Protein AF-A0A6L9XXC2-F1 (afdb_monomer)

Sequence (167 aa):
MKCVPGTSSSAPLLAILASPPSETSGARTLARVDLAAGLAGCDGYVVGNLFAQATADVVEISSVGANPTHWMSARLLLEPLLLQSTNVLFAWGKSEPTGLAREFHRSQVNWLKSKTSEISATVWMVGDEPRHPSRWQRYTAARHPQMAFKDALRLALQVDMAQQVGT

Organism: NCBI:txid1268043

InterPro domains:
  IPR012441 Protein of unknown function DUF1643 [PF07799] (22-133)

Foldseek 3Di:
DDDDPDDDQAAAEEEEAAEAADPDPCVLLQVLSQLLRVLVVHPHHDYAYQFYDHDHDLAVLLVVLLDLVRNVVSCVVVVVVLLRAQHYEQAHADDAHDDSSNVSSVVSVVVVLVSCLVNLHFYKYQQQDSHHSVCQQVVLCVVPVPDDSSVSRSVRIDTPVVSNPND

pLDDT: mean 91.09, std 15.03, range [31.19, 98.5]

Secondary structure (DSSP, 8-state):
---PPP---PPPEEEEESS--SSS--HHHHHHHHHHHHHTT-SSEEEEESSSS--SSHHHHHHHTTSHHHHHHHHHHHHHHHHT-SEEEE-S-SPPP-THHHHHHHHHHHHHHHHHHHTT-EEEEETTB---HHHHHHHHHHH-TTS-HHHHHHHHEEE-GGGS---

Mean predicted aligned error: 5.3 Å

Radius of gyration: 16.56 Å; Cα contacts (8 Å, |Δi|>4): 273; chains: 1; bounding box: 50×35×47 Å

Nearest PDB structures (foldseek):
  3keg-assembly1_A  TM=3.700E-01  e=6.404E-01  Pseudomonas aeruginosa PAO1
  8x89-assembly1_A  TM=3.383E-01  e=3.756E+00  Streptococcus pneumoniae
  1njj-assembly1_B  TM=2.760E-01  e=7.811E+00  Trypanosoma brucei gambiense

Solvent-accessible surface area (backbone atoms only — not comparable to full-atom values): 9089 Å² total; per-residue (Å²): 136,83,85,74,81,73,84,72,82,38,66,38,24,37,35,33,30,43,40,43,60,60,88,57,89,48,58,75,42,50,56,46,51,44,52,49,14,55,69,72,61,22,59,43,65,46,82,41,34,61,27,55,57,58,36,86,48,52,70,53,38,25,64,63,36,57,46,63,64,40,43,53,54,12,46,69,63,34,49,68,53,52,79,73,36,59,32,34,32,42,26,48,37,82,76,72,38,48,73,66,12,29,57,52,49,50,52,49,52,52,51,49,55,50,52,41,43,76,65,66,26,49,38,35,21,52,61,92,37,35,43,26,58,85,48,46,64,61,56,30,43,75,77,33,72,91,48,59,65,70,61,32,42,53,75,31,52,36,70,48,66,85,62,68,70,82,123

Structure (mmCIF, N/CA/C/O backbone):
data_AF-A0A6L9XXC2-F1
#
_entry.id   AF-A0A6L9XXC2-F1
#
loop_
_atom_site.group_PDB
_atom_site.id
_atom_site.type_symbol
_atom_site.label_atom_id
_atom_site.label_alt_id
_atom_site.label_comp_id
_atom_site.label_asym_id
_atom_site.label_entity_id
_atom_site.label_seq_id
_atom_site.pdbx_PDB_ins_code
_atom_site.Cartn_x
_atom_site.Cartn_y
_atom_site.Cartn_z
_atom_site.occupancy
_atom_site.B_iso_or_equiv
_atom_site.auth_seq_id
_atom_site.auth_comp_id
_atom_site.auth_asym_id
_atom_site.auth_atom_id
_atom_site.pdbx_PDB_model_num
ATOM 1 N N . MET A 1 1 ? -36.907 -5.593 27.638 1.00 40.41 1 MET A N 1
ATOM 2 C CA . MET A 1 1 ? -36.184 -6.214 26.507 1.00 40.41 1 MET A CA 1
ATOM 3 C C . MET A 1 1 ? -35.170 -5.204 25.996 1.00 40.41 1 MET A C 1
ATOM 5 O O . MET A 1 1 ? -35.578 -4.173 25.484 1.00 40.41 1 MET A O 1
ATOM 9 N N . LYS A 1 2 ? -33.874 -5.422 26.240 1.00 33.72 2 LYS A N 1
ATOM 10 C CA . LYS A 1 2 ? -32.810 -4.581 25.678 1.00 33.72 2 LYS A CA 1
ATOM 11 C C . LYS A 1 2 ? -32.464 -5.157 24.309 1.00 33.72 2 LYS A C 1
ATOM 13 O O . LYS A 1 2 ? -32.027 -6.302 24.241 1.00 33.72 2 LYS A O 1
ATOM 18 N N . CYS A 1 3 ? -32.699 -4.397 23.245 1.00 31.19 3 CYS A N 1
ATOM 19 C CA . CYS A 1 3 ? -32.153 -4.710 21.932 1.00 31.19 3 CYS A CA 1
ATOM 20 C C . CYS A 1 3 ? -30.627 -4.664 22.046 1.00 31.19 3 CYS A C 1
ATOM 22 O O . CYS A 1 3 ? -30.058 -3.617 22.349 1.00 31.19 3 CYS A O 1
ATOM 24 N N . VAL A 1 4 ? -29.980 -5.811 21.874 1.00 37.44 4 VAL A N 1
ATOM 25 C CA . VAL A 1 4 ? -28.533 -5.893 21.682 1.00 37.44 4 VAL A CA 1
ATOM 26 C C . VAL A 1 4 ? -28.283 -5.465 20.234 1.00 37.44 4 VAL A C 1
ATOM 28 O O . VAL A 1 4 ? -28.844 -6.104 19.341 1.00 37.44 4 VAL A O 1
ATOM 31 N N . PRO A 1 5 ? -27.524 -4.389 19.958 1.00 43.41 5 PRO A N 1
ATOM 32 C CA . PRO A 1 5 ? -27.154 -4.057 18.591 1.00 43.41 5 PRO A CA 1
ATOM 33 C C . PRO A 1 5 ? -26.308 -5.202 18.045 1.00 43.41 5 PRO A C 1
ATOM 35 O O . PRO A 1 5 ? -25.325 -5.604 18.670 1.00 43.41 5 PRO A O 1
ATOM 38 N N . GLY A 1 6 ? -26.728 -5.747 16.905 1.00 38.91 6 GLY A N 1
ATOM 39 C CA . GLY A 1 6 ? -25.984 -6.768 16.189 1.00 38.91 6 GLY A CA 1
ATOM 40 C C . GLY A 1 6 ? -24.551 -6.309 15.948 1.00 38.91 6 GLY A C 1
ATOM 41 O O . GLY A 1 6 ? -24.299 -5.162 15.577 1.00 38.91 6 GLY A O 1
ATOM 42 N N . THR A 1 7 ? -23.617 -7.225 16.174 1.00 41.34 7 THR A N 1
ATOM 43 C CA . THR A 1 7 ? -22.250 -7.169 15.663 1.00 41.34 7 THR A CA 1
ATOM 44 C C . THR A 1 7 ? -22.303 -6.817 14.181 1.00 41.34 7 THR A C 1
ATOM 46 O O . THR A 1 7 ? -22.630 -7.657 13.345 1.00 41.34 7 THR A O 1
ATOM 49 N N . SER A 1 8 ? -22.054 -5.550 13.861 1.00 50.34 8 SER A N 1
ATOM 50 C CA . SER A 1 8 ? -21.887 -5.111 12.483 1.00 50.34 8 SER A CA 1
ATOM 51 C C . SER A 1 8 ? -20.603 -5.767 11.992 1.00 50.34 8 SER A C 1
ATOM 53 O O . SER A 1 8 ? -19.535 -5.472 12.523 1.00 50.34 8 SER A O 1
ATOM 55 N N . SER A 1 9 ? -20.708 -6.714 11.059 1.00 53.91 9 SER A N 1
ATOM 56 C CA . SER A 1 9 ? -19.538 -7.285 10.388 1.00 53.91 9 SER A CA 1
ATOM 57 C C . SER A 1 9 ? -18.799 -6.121 9.728 1.00 53.91 9 SER A C 1
ATOM 59 O O . SER A 1 9 ? -19.316 -5.515 8.790 1.00 53.91 9 SER A O 1
ATOM 61 N N . SER A 1 10 ? -17.656 -5.727 10.284 1.00 82.75 10 SER A N 1
ATOM 62 C CA . SER A 1 10 ? -16.871 -4.611 9.761 1.00 82.75 10 SER A CA 1
ATOM 63 C C . SER A 1 10 ? -16.284 -5.025 8.415 1.00 82.75 10 SER A C 1
ATOM 65 O O . SER A 1 10 ? -15.677 -6.086 8.329 1.00 82.75 10 SER A O 1
ATOM 67 N N . ALA A 1 11 ? -16.491 -4.238 7.357 1.00 90.00 11 ALA A N 1
ATOM 68 C CA . ALA A 1 11 ? -16.006 -4.577 6.017 1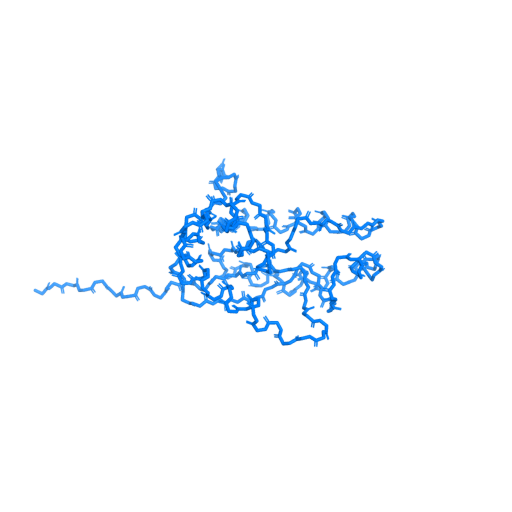.00 90.00 11 ALA A CA 1
ATOM 69 C C . ALA A 1 11 ? -14.487 -4.869 6.021 1.00 90.00 11 ALA A C 1
ATOM 71 O O . ALA A 1 11 ? -13.754 -4.246 6.799 1.00 90.00 11 ALA A O 1
ATOM 72 N N . PRO A 1 12 ? -13.995 -5.790 5.170 1.00 96.12 12 PRO A N 1
ATOM 73 C CA . PRO A 1 12 ? -12.576 -6.121 5.130 1.00 96.12 12 PRO A CA 1
ATOM 74 C C . PRO A 1 12 ? -11.734 -4.915 4.698 1.00 96.12 12 PRO A C 1
ATOM 76 O O . PRO A 1 12 ? -12.182 -4.050 3.941 1.00 96.12 12 PRO A O 1
ATOM 79 N N . LEU A 1 13 ? -10.478 -4.887 5.142 1.00 97.62 13 LEU A N 1
ATOM 80 C CA . LEU A 1 13 ? -9.508 -3.883 4.711 1.00 97.62 13 LEU A CA 1
ATOM 81 C C . LEU A 1 13 ? -8.961 -4.241 3.321 1.00 97.62 13 LEU A C 1
ATOM 83 O O . LEU A 1 13 ? -8.285 -5.262 3.169 1.00 97.62 13 LEU A O 1
ATOM 87 N N . LEU A 1 14 ? -9.177 -3.394 2.313 1.00 98.31 14 LEU A N 1
ATOM 88 C CA . LEU A 1 14 ? -8.519 -3.552 1.014 1.00 98.31 14 LEU A CA 1
ATOM 89 C C . LEU A 1 14 ? -7.089 -3.007 1.083 1.00 98.31 14 LEU A C 1
ATOM 91 O O . LEU A 1 14 ? -6.868 -1.799 1.059 1.00 98.31 14 LEU A O 1
ATOM 95 N N . ALA A 1 15 ? -6.099 -3.889 1.141 1.00 98.50 15 ALA A N 1
ATOM 96 C CA . ALA A 1 15 ? -4.692 -3.519 1.105 1.00 98.50 15 ALA A CA 1
ATOM 97 C C . ALA A 1 15 ? -4.181 -3.407 -0.333 1.00 98.50 15 ALA A C 1
ATOM 99 O O . ALA A 1 15 ? -4.161 -4.389 -1.076 1.00 98.50 15 ALA A O 1
ATOM 100 N N . ILE A 1 16 ? -3.712 -2.217 -0.704 1.00 98.44 16 ILE A N 1
ATOM 101 C CA . ILE A 1 16 ? -3.106 -1.947 -2.005 1.00 98.44 16 ILE A CA 1
ATOM 102 C C . ILE A 1 16 ? -1.584 -2.053 -1.896 1.00 98.44 16 ILE A C 1
ATOM 104 O O . ILE A 1 16 ? -0.925 -1.191 -1.303 1.00 98.44 16 ILE A O 1
ATOM 108 N N . LEU A 1 17 ? -1.026 -3.110 -2.482 1.00 97.88 17 LEU A N 1
ATOM 109 C CA . LEU A 1 17 ? 0.410 -3.380 -2.553 1.00 97.88 17 LEU A CA 1
ATOM 110 C C . LEU A 1 17 ? 0.983 -2.979 -3.924 1.00 97.88 17 LEU A C 1
ATOM 112 O O . LEU A 1 17 ? 0.257 -2.551 -4.822 1.00 97.88 17 LEU A O 1
ATOM 116 N N . ALA A 1 18 ? 2.305 -3.065 -4.085 1.00 96.50 18 ALA A N 1
ATOM 117 C CA . ALA A 1 18 ? 2.961 -2.689 -5.339 1.00 96.50 18 ALA A CA 1
ATOM 118 C C . ALA A 1 18 ? 2.645 -3.684 -6.462 1.00 96.50 18 ALA A C 1
ATOM 120 O O . ALA A 1 18 ? 2.129 -3.293 -7.506 1.00 96.50 18 ALA A O 1
ATOM 121 N N . SER A 1 19 ? 2.936 -4.958 -6.223 1.00 95.56 19 SER A N 1
ATOM 122 C CA . SER A 1 19 ? 2.809 -6.057 -7.175 1.00 95.56 19 SER A CA 1
ATOM 123 C C . SER A 1 19 ? 2.688 -7.393 -6.430 1.00 95.56 19 SER A C 1
ATOM 125 O O . SER A 1 19 ? 3.063 -7.481 -5.251 1.00 95.56 19 SER A O 1
ATOM 127 N N . PRO A 1 20 ? 2.181 -8.451 -7.091 1.00 93.25 20 PRO A N 1
ATOM 128 C CA . PRO A 1 20 ? 2.254 -9.802 -6.556 1.00 93.25 20 PRO A CA 1
ATOM 129 C C . PRO A 1 20 ? 3.712 -10.226 -6.315 1.00 93.25 20 PRO A C 1
ATOM 131 O O . PRO A 1 20 ? 4.596 -9.837 -7.083 1.00 93.25 20 PRO A O 1
ATOM 134 N N . PRO A 1 21 ? 3.985 -11.059 -5.297 1.00 88.81 21 PRO A N 1
ATOM 135 C CA . PRO A 1 21 ? 5.327 -11.582 -5.089 1.00 88.81 21 PRO A CA 1
ATOM 136 C C . PRO A 1 21 ? 5.706 -12.549 -6.223 1.00 88.81 21 PRO A C 1
ATOM 138 O O . PRO A 1 21 ? 4.911 -13.411 -6.591 1.00 88.81 21 PRO A O 1
ATOM 141 N N . SER A 1 22 ? 6.921 -12.426 -6.760 1.00 87.69 22 SER A N 1
ATOM 142 C CA . SER A 1 22 ? 7.434 -13.311 -7.820 1.00 87.69 22 SER A CA 1
ATOM 143 C C . SER A 1 22 ? 8.038 -14.617 -7.289 1.00 87.69 22 SER A C 1
ATOM 145 O O . SER A 1 22 ? 7.854 -15.666 -7.897 1.00 87.69 22 SER A O 1
ATOM 147 N N . GLU A 1 23 ? 8.735 -14.571 -6.149 1.00 81.62 23 GLU A N 1
ATOM 148 C CA . GLU A 1 23 ? 9.564 -15.695 -5.668 1.00 81.62 23 GLU A CA 1
ATOM 149 C C . GLU A 1 23 ? 9.153 -16.259 -4.300 1.00 81.62 23 GLU A C 1
ATOM 151 O O . GLU A 1 23 ? 9.641 -17.305 -3.876 1.00 81.62 23 GLU A O 1
ATOM 156 N N . THR A 1 24 ? 8.277 -15.571 -3.564 1.00 85.31 24 THR A N 1
ATOM 157 C CA . THR A 1 24 ? 7.907 -15.964 -2.194 1.00 85.31 24 THR A CA 1
ATOM 158 C C . THR A 1 24 ? 6.399 -16.029 -2.024 1.00 85.31 24 THR A C 1
ATOM 160 O O . THR A 1 24 ? 5.651 -15.401 -2.764 1.00 85.31 24 THR A O 1
ATOM 163 N N . SER A 1 25 ? 5.932 -16.720 -0.983 1.00 85.38 25 SER A N 1
ATOM 164 C CA . SER A 1 25 ? 4.503 -16.751 -0.642 1.00 85.38 25 SER A CA 1
ATOM 165 C C . SER A 1 25 ? 3.946 -15.400 -0.175 1.00 85.38 25 SER A C 1
ATOM 167 O O . SER A 1 25 ? 2.745 -15.270 0.032 1.00 85.38 25 SER A O 1
ATOM 169 N N . GLY A 1 26 ? 4.799 -14.402 0.090 1.00 89.81 26 GLY A N 1
ATOM 170 C CA . GLY A 1 26 ? 4.376 -13.122 0.660 1.00 89.81 26 GLY A CA 1
ATOM 171 C C . GLY A 1 26 ? 3.843 -13.208 2.098 1.00 89.81 26 GLY A C 1
ATOM 172 O O . GLY A 1 26 ? 3.455 -12.181 2.653 1.00 89.81 26 GLY A O 1
ATOM 173 N N . ALA A 1 27 ? 3.870 -14.382 2.746 1.00 92.44 27 ALA A N 1
ATOM 174 C CA . ALA A 1 27 ? 3.191 -14.639 4.022 1.00 92.44 27 ALA A CA 1
ATOM 175 C C . ALA A 1 27 ? 3.541 -13.633 5.132 1.00 92.44 27 ALA A C 1
ATOM 177 O O . ALA A 1 27 ? 2.671 -13.209 5.886 1.00 92.44 27 ALA A O 1
ATOM 178 N N . ARG A 1 28 ? 4.799 -13.178 5.213 1.00 93.25 28 ARG A N 1
ATOM 179 C CA . ARG A 1 28 ? 5.212 -12.165 6.201 1.00 93.25 28 ARG A CA 1
ATOM 180 C C . ARG A 1 28 ? 4.601 -10.788 5.931 1.00 93.25 28 ARG A C 1
ATOM 182 O O . ARG A 1 28 ? 4.298 -10.062 6.875 1.00 93.25 28 ARG A O 1
ATOM 189 N N . THR A 1 29 ? 4.468 -10.408 4.663 1.00 94.81 29 THR A N 1
ATOM 190 C CA . THR A 1 29 ? 3.790 -9.170 4.255 1.00 94.81 29 THR A CA 1
ATOM 191 C C . THR A 1 29 ? 2.306 -9.280 4.582 1.00 94.81 29 THR A C 1
ATOM 193 O O . THR A 1 29 ? 1.769 -8.391 5.236 1.00 94.81 29 THR A O 1
ATOM 196 N N . LEU A 1 30 ? 1.683 -10.405 4.227 1.00 96.88 30 LEU A N 1
ATOM 197 C CA . LEU A 1 30 ? 0.264 -10.664 4.468 1.00 96.88 30 LEU A CA 1
ATOM 198 C C . LEU A 1 30 ? -0.086 -10.712 5.962 1.00 96.88 30 LEU A C 1
ATOM 200 O O . LEU A 1 30 ? -1.031 -10.060 6.376 1.00 96.88 30 LEU A O 1
ATOM 204 N N . ALA A 1 31 ? 0.732 -11.350 6.803 1.00 97.31 31 ALA A N 1
ATOM 205 C CA . ALA A 1 31 ? 0.531 -11.354 8.257 1.00 97.31 31 ALA A CA 1
ATOM 206 C C . ALA A 1 31 ? 0.587 -9.946 8.880 1.00 97.31 31 ALA A C 1
ATOM 208 O O . ALA A 1 31 ? -0.017 -9.682 9.917 1.00 97.31 31 ALA A O 1
ATOM 209 N N . ARG A 1 32 ? 1.325 -9.014 8.262 1.00 97.94 32 ARG A N 1
ATOM 210 C CA . ARG A 1 32 ? 1.341 -7.612 8.700 1.00 97.94 32 ARG A CA 1
ATOM 211 C C . ARG A 1 32 ? 0.088 -6.879 8.247 1.00 97.94 32 ARG A C 1
ATOM 213 O O . ARG A 1 32 ? -0.454 -6.115 9.035 1.00 97.94 32 ARG A O 1
ATOM 220 N N . VAL A 1 33 ? -0.367 -7.121 7.019 1.00 98.25 33 VAL A N 1
ATOM 221 C CA . VAL A 1 33 ? -1.644 -6.591 6.524 1.00 98.25 33 VAL A CA 1
ATOM 222 C C . VAL A 1 33 ? -2.799 -7.066 7.406 1.00 98.25 33 VAL A C 1
ATOM 224 O O . VAL A 1 33 ? -3.594 -6.240 7.839 1.00 98.25 33 VAL A O 1
ATOM 227 N N . ASP A 1 34 ? -2.824 -8.350 7.756 1.00 98.38 34 ASP A N 1
ATOM 228 C CA . ASP A 1 34 ? -3.805 -8.938 8.671 1.00 98.38 34 ASP A CA 1
ATOM 229 C C . ASP A 1 34 ? -3.806 -8.245 10.041 1.00 98.38 34 ASP A C 1
ATOM 231 O O . ASP A 1 34 ? -4.839 -7.801 10.544 1.00 98.38 34 ASP A O 1
ATOM 235 N N . LEU A 1 35 ? -2.614 -8.031 10.611 1.00 98.25 35 LEU A N 1
ATOM 236 C CA . LEU A 1 35 ? -2.475 -7.270 11.848 1.00 98.25 35 LEU A CA 1
ATOM 237 C C . LEU A 1 35 ? -3.012 -5.837 11.709 1.00 98.25 35 LEU A C 1
ATOM 239 O O . LEU A 1 35 ? -3.677 -5.353 12.622 1.00 98.25 35 LEU A O 1
ATOM 243 N N . ALA A 1 36 ? -2.729 -5.150 10.599 1.00 98.06 36 ALA A N 1
ATOM 244 C CA . ALA A 1 36 ? -3.242 -3.803 10.359 1.00 98.06 36 ALA A CA 1
ATOM 245 C C . ALA A 1 36 ? -4.770 -3.784 10.220 1.00 98.06 36 ALA A C 1
ATOM 247 O O . ALA A 1 36 ? -5.399 -2.898 10.790 1.00 98.06 36 ALA A O 1
ATOM 248 N N . ALA A 1 37 ? -5.367 -4.774 9.551 1.00 97.81 37 ALA A N 1
ATOM 249 C CA . ALA A 1 37 ? -6.817 -4.919 9.458 1.00 97.81 37 ALA A CA 1
ATOM 250 C C . ALA A 1 37 ? -7.465 -5.052 10.841 1.00 97.81 37 ALA A C 1
ATOM 252 O O . ALA A 1 37 ? -8.366 -4.282 11.174 1.00 97.81 37 ALA A O 1
ATOM 253 N N . GLY A 1 38 ? -6.931 -5.933 11.693 1.00 97.38 38 GLY A N 1
ATOM 254 C CA . GLY A 1 38 ? -7.418 -6.080 13.065 1.00 97.38 38 GLY A CA 1
ATOM 255 C C . GLY A 1 38 ? -7.231 -4.816 13.916 1.00 97.38 38 GLY A C 1
ATOM 256 O O . GLY A 1 38 ? -8.074 -4.501 14.753 1.00 97.38 38 GLY A O 1
ATOM 257 N N . LEU A 1 39 ? -6.152 -4.056 13.699 1.00 96.56 39 LEU A N 1
ATOM 258 C CA . LEU A 1 39 ? -5.921 -2.776 14.383 1.00 96.56 39 LEU A CA 1
ATOM 259 C C . LEU A 1 39 ? -6.843 -1.653 13.886 1.00 96.56 39 LEU A C 1
ATOM 261 O O . LEU A 1 39 ? -7.210 -0.796 14.686 1.00 96.56 39 LEU A O 1
ATOM 265 N N . ALA A 1 40 ? -7.230 -1.678 12.610 1.00 95.25 40 ALA A N 1
ATOM 266 C CA . ALA A 1 40 ? -8.220 -0.780 12.015 1.00 95.25 40 ALA A CA 1
ATOM 267 C C . ALA A 1 40 ? -9.673 -1.181 12.344 1.00 95.25 40 ALA A C 1
ATOM 269 O O . ALA A 1 40 ? -10.604 -0.475 11.969 1.00 95.25 40 ALA A O 1
ATOM 270 N N . GLY A 1 41 ? -9.884 -2.311 13.031 1.00 95.50 41 GLY A N 1
ATOM 271 C CA . GLY A 1 41 ? -11.215 -2.819 13.371 1.00 95.50 41 GLY A CA 1
ATOM 272 C C . GLY A 1 41 ? -11.970 -3.437 12.190 1.00 95.50 41 GLY A C 1
ATOM 273 O O . GLY A 1 41 ? -13.196 -3.488 12.225 1.00 95.50 41 GLY A O 1
ATOM 274 N N . CYS A 1 42 ? -11.265 -3.873 11.144 1.00 95.81 42 CYS A N 1
ATOM 275 C CA . CYS A 1 42 ? -11.832 -4.561 9.980 1.00 95.81 42 CYS A CA 1
ATOM 276 C C . CYS A 1 42 ? -11.904 -6.080 10.211 1.00 95.81 42 CYS A C 1
ATOM 278 O O . CYS A 1 42 ? -11.051 -6.641 10.907 1.00 95.81 42 CYS A O 1
ATOM 280 N N . ASP A 1 43 ? -12.882 -6.751 9.598 1.00 93.12 43 ASP A N 1
ATOM 281 C CA . ASP A 1 43 ? -12.993 -8.215 9.619 1.00 93.12 43 ASP A CA 1
ATOM 282 C C . ASP A 1 43 ? -12.165 -8.828 8.479 1.00 93.12 43 ASP A C 1
ATOM 284 O O . ASP A 1 43 ? -12.644 -9.093 7.375 1.00 93.12 43 ASP A O 1
ATOM 288 N N . GLY A 1 44 ? -10.863 -8.962 8.732 1.00 96.25 44 GLY A N 1
ATOM 289 C CA . GLY A 1 44 ? -9.902 -9.475 7.759 1.00 96.25 44 GLY A CA 1
ATOM 290 C C . GLY A 1 44 ? -9.523 -8.466 6.671 1.00 96.25 44 GLY A C 1
ATOM 291 O O . GLY A 1 44 ? -9.686 -7.250 6.809 1.00 96.25 44 GLY A O 1
ATOM 292 N N . TYR A 1 45 ? -8.945 -8.976 5.584 1.00 97.88 45 TYR A N 1
ATOM 293 C CA . TYR A 1 45 ? -8.386 -8.156 4.513 1.00 97.88 45 TYR A CA 1
ATOM 294 C C . TYR A 1 45 ? -8.516 -8.811 3.138 1.00 97.88 45 TYR A C 1
ATOM 296 O O . TYR A 1 45 ? -8.603 -10.032 3.003 1.00 97.88 45 TYR A O 1
ATOM 304 N N . VAL A 1 46 ? -8.454 -7.973 2.107 1.00 97.75 46 VAL A N 1
ATOM 305 C CA . VAL A 1 46 ? -8.309 -8.366 0.700 1.00 97.75 46 VAL A CA 1
ATOM 306 C C . VAL A 1 46 ? -7.095 -7.638 0.130 1.00 97.75 46 VAL A C 1
ATOM 308 O O . VAL A 1 46 ? -6.767 -6.539 0.570 1.00 97.75 46 VAL A O 1
ATOM 311 N N . VAL A 1 47 ? -6.399 -8.239 -0.835 1.00 98.00 47 VAL A N 1
ATOM 312 C CA . VAL A 1 47 ? -5.221 -7.630 -1.468 1.00 98.00 47 VAL A CA 1
ATOM 313 C C . VAL A 1 47 ? -5.524 -7.238 -2.906 1.00 98.00 47 VAL A C 1
ATOM 315 O O . VAL A 1 47 ? -6.002 -8.048 -3.696 1.00 98.00 47 VAL A O 1
ATOM 318 N N . GLY A 1 48 ? -5.167 -6.004 -3.243 1.00 98.00 48 GLY A N 1
ATOM 319 C CA . GLY A 1 48 ? -5.050 -5.503 -4.604 1.00 98.00 48 GLY A CA 1
ATOM 320 C C . GLY A 1 48 ? -3.628 -5.008 -4.875 1.00 98.00 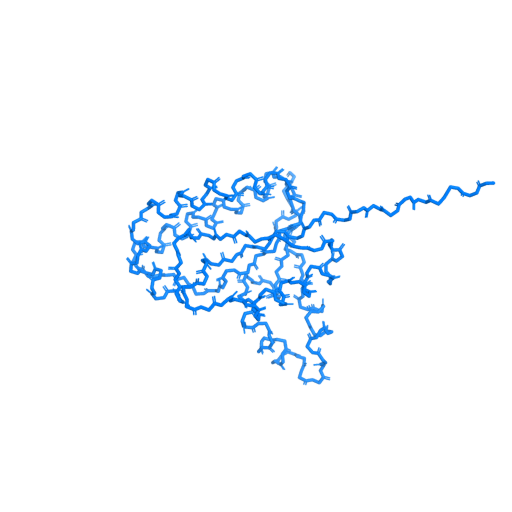48 GLY A C 1
ATOM 321 O O . GLY A 1 48 ? -2.890 -4.691 -3.945 1.00 98.00 48 GLY A O 1
ATOM 322 N N . ASN A 1 49 ? -3.223 -4.928 -6.143 1.00 98.31 49 ASN A N 1
ATOM 323 C CA . ASN A 1 49 ? -1.876 -4.492 -6.523 1.00 98.31 49 ASN A CA 1
ATOM 324 C C . ASN A 1 49 ? -1.929 -3.338 -7.523 1.00 98.31 49 ASN A C 1
ATOM 326 O O . ASN A 1 49 ? -2.743 -3.371 -8.442 1.00 98.31 49 ASN A O 1
ATOM 330 N N . LEU A 1 50 ? -1.037 -2.351 -7.388 1.00 97.56 50 LEU A N 1
ATOM 331 C CA . LEU A 1 50 ? -0.889 -1.266 -8.369 1.00 97.56 50 LEU A CA 1
ATOM 332 C C . LEU A 1 50 ? -0.422 -1.767 -9.741 1.00 97.56 50 LEU A C 1
ATOM 334 O O . LEU A 1 50 ? -0.731 -1.146 -10.756 1.00 97.56 50 LEU A O 1
ATOM 338 N N . PHE A 1 51 ? 0.319 -2.872 -9.759 1.00 97.75 51 PHE A N 1
ATOM 339 C CA . PHE A 1 51 ? 0.902 -3.480 -10.942 1.00 97.75 51 PHE A CA 1
ATOM 340 C C . PHE A 1 51 ? 0.549 -4.970 -10.988 1.00 97.75 51 PHE A C 1
ATOM 342 O O . PHE A 1 51 ? 0.709 -5.676 -9.995 1.00 97.75 51 PHE A O 1
ATOM 349 N N . ALA A 1 52 ? 0.031 -5.455 -12.121 1.00 96.94 52 ALA A N 1
ATOM 350 C CA . ALA A 1 52 ? -0.535 -6.806 -12.198 1.00 96.94 52 ALA A CA 1
ATOM 351 C C . ALA A 1 52 ? 0.523 -7.905 -12.346 1.00 96.94 52 ALA A C 1
ATOM 353 O O . ALA A 1 52 ? 0.288 -9.045 -11.954 1.00 96.94 52 ALA A O 1
ATOM 354 N N . GLN A 1 53 ? 1.673 -7.578 -12.933 1.00 96.31 53 GLN A N 1
ATOM 355 C CA . GLN A 1 53 ? 2.747 -8.540 -13.133 1.00 96.31 53 GLN A CA 1
ATOM 356 C C . GLN A 1 53 ? 3.513 -8.737 -11.824 1.00 96.31 53 GLN A C 1
ATOM 358 O O . GLN A 1 53 ? 3.843 -7.766 -11.144 1.00 96.31 53 GLN A O 1
ATOM 363 N N . ALA A 1 54 ? 3.793 -9.994 -11.480 1.00 95.38 54 ALA A N 1
ATOM 364 C CA . ALA A 1 54 ? 4.590 -10.317 -10.306 1.00 95.38 54 ALA A CA 1
ATOM 365 C C . ALA A 1 54 ? 6.022 -9.797 -10.474 1.00 95.38 54 ALA A C 1
ATOM 367 O O . ALA A 1 54 ? 6.623 -10.007 -11.528 1.00 95.38 54 ALA A O 1
ATOM 368 N N . THR A 1 55 ? 6.552 -9.140 -9.442 1.00 94.00 55 THR A N 1
ATOM 369 C CA . THR A 1 55 ? 7.924 -8.610 -9.426 1.00 94.00 55 THR A CA 1
ATOM 370 C C . THR A 1 55 ? 8.522 -8.727 -8.025 1.00 94.00 55 THR A C 1
ATOM 372 O O . THR A 1 55 ? 7.806 -8.668 -7.023 1.00 94.00 55 THR A O 1
ATOM 375 N N . ALA A 1 56 ? 9.843 -8.845 -7.937 1.00 90.38 56 ALA A N 1
ATOM 376 C CA . ALA A 1 56 ? 10.575 -8.905 -6.678 1.00 90.38 56 ALA A CA 1
ATOM 377 C C . ALA A 1 56 ? 10.681 -7.525 -6.012 1.00 90.38 56 ALA A C 1
ATOM 379 O O . ALA A 1 56 ? 10.567 -7.404 -4.788 1.00 90.38 56 ALA A O 1
ATOM 380 N N . ASP A 1 57 ? 10.890 -6.472 -6.809 1.00 91.19 57 ASP A N 1
ATOM 381 C CA . ASP A 1 57 ? 11.080 -5.112 -6.312 1.00 91.19 57 ASP A CA 1
ATOM 382 C C . ASP A 1 57 ? 10.730 -4.018 -7.343 1.00 91.19 57 ASP A C 1
ATOM 384 O O . ASP A 1 57 ? 10.258 -4.272 -8.451 1.00 91.19 57 ASP A O 1
ATOM 388 N N . VAL A 1 58 ? 10.951 -2.760 -6.951 1.00 93.06 58 VAL A N 1
ATOM 389 C CA . VAL A 1 58 ? 10.694 -1.572 -7.780 1.00 93.06 58 VAL A CA 1
ATOM 390 C C . VAL A 1 58 ? 11.667 -1.423 -8.959 1.00 93.06 58 VAL A C 1
ATOM 392 O O . VAL A 1 58 ? 11.349 -0.747 -9.942 1.00 93.06 58 VAL A O 1
ATOM 395 N N . VAL A 1 59 ? 12.853 -2.034 -8.884 1.00 94.56 59 VAL A N 1
ATOM 396 C CA . VAL A 1 59 ? 13.831 -2.015 -9.980 1.00 94.56 59 VAL A CA 1
ATOM 397 C C . VAL A 1 59 ? 13.302 -2.873 -11.120 1.00 94.56 59 VAL A C 1
ATOM 399 O O . VAL A 1 59 ? 13.281 -2.420 -12.264 1.00 94.56 59 VAL A O 1
ATOM 402 N N . GLU A 1 60 ? 12.765 -4.049 -10.808 1.00 94.81 60 GLU A N 1
ATOM 403 C CA . GLU A 1 60 ? 12.117 -4.902 -11.803 1.00 94.81 60 GLU A CA 1
ATOM 404 C C . GLU A 1 60 ? 10.857 -4.243 -12.394 1.00 94.81 60 GLU A C 1
ATOM 406 O O . GLU A 1 60 ? 10.686 -4.235 -13.616 1.00 94.81 60 GLU A O 1
ATOM 411 N N . ILE A 1 61 ? 10.039 -3.566 -11.571 1.00 95.06 61 ILE A N 1
ATOM 412 C CA . ILE A 1 61 ? 8.916 -2.740 -12.068 1.00 95.06 61 ILE A CA 1
ATOM 413 C C . ILE A 1 61 ? 9.411 -1.654 -13.034 1.00 95.06 61 ILE A C 1
ATOM 415 O O . ILE A 1 61 ? 8.721 -1.336 -13.997 1.00 95.06 61 ILE A O 1
ATOM 419 N N . SER A 1 62 ? 10.603 -1.089 -12.829 1.00 96.31 62 SER A N 1
ATOM 420 C CA . SER A 1 62 ? 11.146 -0.068 -13.740 1.00 96.31 62 SER A CA 1
ATOM 421 C C . SER A 1 62 ? 11.427 -0.622 -15.139 1.00 96.31 62 SER A C 1
ATOM 423 O O . SER A 1 62 ? 11.270 0.097 -16.123 1.00 96.31 62 SER A O 1
ATOM 425 N N . SER A 1 63 ? 11.810 -1.899 -15.232 1.00 94.88 63 SER A N 1
ATOM 426 C CA . SER A 1 63 ? 12.055 -2.580 -16.506 1.00 94.88 63 SER A CA 1
ATOM 427 C C . SER A 1 63 ? 10.752 -3.051 -17.156 1.00 94.88 63 SER A C 1
ATOM 429 O O . SER A 1 63 ? 10.439 -2.659 -18.280 1.00 94.88 63 SER A O 1
ATOM 431 N N . VAL A 1 64 ? 9.957 -3.849 -16.440 1.00 95.50 64 VAL A N 1
ATOM 432 C CA . VAL A 1 64 ? 8.752 -4.495 -16.993 1.00 95.50 64 VAL A CA 1
ATOM 433 C C . VAL A 1 64 ? 7.581 -3.513 -17.105 1.00 95.50 64 VAL A C 1
ATOM 435 O O . VAL A 1 64 ? 6.756 -3.589 -18.017 1.00 95.50 64 VAL A O 1
ATOM 438 N N . GLY A 1 65 ? 7.524 -2.532 -16.205 1.00 95.56 65 GLY A N 1
ATOM 439 C CA . GLY A 1 65 ? 6.477 -1.516 -16.147 1.00 95.56 65 GLY A CA 1
ATOM 440 C C . GLY A 1 65 ? 6.550 -0.461 -17.246 1.00 95.56 65 GLY A C 1
ATOM 441 O O . GLY A 1 65 ? 5.684 0.408 -17.282 1.00 95.56 65 GLY A O 1
ATOM 442 N N . ALA A 1 66 ? 7.522 -0.524 -18.161 1.00 95.06 66 ALA A N 1
ATOM 443 C CA . ALA A 1 66 ? 7.486 0.279 -19.384 1.00 95.06 66 ALA A CA 1
ATOM 444 C C . ALA A 1 66 ? 6.324 -0.129 -20.314 1.00 95.06 66 ALA A C 1
ATOM 446 O O . ALA A 1 66 ? 5.909 0.662 -21.158 1.00 95.06 66 ALA A O 1
ATOM 447 N N . ASN A 1 67 ? 5.772 -1.338 -20.147 1.00 94.38 67 ASN A N 1
ATOM 448 C CA . ASN A 1 67 ? 4.573 -1.774 -20.854 1.00 94.38 67 ASN A CA 1
ATOM 449 C C . ASN A 1 67 ? 3.296 -1.308 -20.111 1.00 94.38 67 ASN A C 1
ATOM 451 O O . ASN A 1 67 ? 3.023 -1.797 -19.008 1.00 94.38 67 ASN A O 1
ATOM 455 N N . PRO A 1 68 ? 2.463 -0.430 -20.708 1.00 95.00 68 PRO A N 1
ATOM 456 C CA . PRO A 1 68 ? 1.237 0.074 -20.080 1.00 95.00 68 PRO A CA 1
ATOM 457 C C . PRO A 1 68 ? 0.201 -1.020 -19.777 1.00 95.00 68 PRO A C 1
ATOM 459 O O . PRO A 1 68 ? -0.608 -0.865 -18.861 1.00 95.00 68 PRO A O 1
ATOM 462 N N . THR A 1 69 ? 0.240 -2.147 -20.496 1.00 97.06 69 THR A N 1
ATOM 463 C CA . THR A 1 69 ? -0.740 -3.240 -20.374 1.00 97.06 69 THR A CA 1
ATOM 464 C C . THR A 1 69 ? -0.826 -3.776 -18.946 1.00 97.06 69 THR A C 1
ATOM 466 O O . THR A 1 69 ? -1.918 -3.991 -18.432 1.00 97.06 69 THR A O 1
ATOM 469 N N . HIS A 1 70 ? 0.308 -3.933 -18.258 1.00 96.75 70 HIS A N 1
ATOM 470 C CA . HIS A 1 70 ? 0.332 -4.460 -16.890 1.00 96.75 70 HIS A CA 1
ATOM 471 C C . HIS A 1 70 ? -0.312 -3.509 -15.866 1.00 96.75 70 HIS A C 1
ATOM 473 O O . HIS A 1 70 ? -0.897 -3.968 -14.884 1.00 96.75 70 HIS A O 1
ATOM 479 N N . TRP A 1 71 ? -0.248 -2.196 -16.104 1.00 97.69 71 TRP A N 1
ATOM 480 C CA . TRP A 1 71 ? -0.923 -1.188 -15.282 1.00 97.69 71 TRP A CA 1
ATOM 481 C C . TRP A 1 71 ? -2.431 -1.172 -15.549 1.00 97.69 71 TRP A C 1
ATOM 483 O O . TRP A 1 71 ? -3.230 -1.112 -14.617 1.00 97.69 71 TRP A O 1
ATOM 493 N N . MET A 1 72 ? -2.833 -1.292 -16.819 1.00 97.19 72 MET A N 1
ATOM 494 C CA . MET A 1 72 ? -4.246 -1.377 -17.205 1.00 97.19 72 MET A CA 1
ATOM 495 C C . MET A 1 72 ? -4.912 -2.636 -16.646 1.00 97.19 72 MET A C 1
ATOM 497 O O . MET A 1 72 ? -5.984 -2.542 -16.051 1.00 97.19 72 MET A O 1
ATOM 501 N N . SER A 1 73 ? -4.254 -3.794 -16.746 1.00 97.69 73 SER A N 1
ATOM 502 C CA . SER A 1 73 ? -4.741 -5.036 -16.136 1.00 97.69 73 SER A CA 1
ATOM 503 C C . SER A 1 73 ? -4.908 -4.900 -14.623 1.00 97.69 73 SER A C 1
ATOM 505 O O . SER A 1 73 ? -5.890 -5.385 -14.070 1.00 97.69 73 SER A O 1
ATOM 507 N N . ALA A 1 74 ? -3.997 -4.187 -13.949 1.00 97.75 74 ALA A N 1
ATOM 508 C CA . ALA A 1 74 ? -4.126 -3.921 -12.520 1.00 97.75 74 ALA A CA 1
ATOM 509 C C . ALA A 1 74 ? -5.369 -3.078 -12.204 1.00 97.75 74 ALA A C 1
ATOM 511 O O . ALA A 1 74 ? -6.073 -3.386 -11.246 1.00 97.75 74 ALA A O 1
ATOM 512 N N . ARG A 1 75 ? -5.688 -2.062 -13.023 1.00 97.31 75 ARG A N 1
ATOM 513 C CA . ARG A 1 75 ? -6.922 -1.269 -12.854 1.00 97.31 75 ARG A CA 1
ATOM 514 C C . ARG A 1 75 ? -8.173 -2.129 -12.969 1.00 97.31 75 ARG A C 1
ATOM 516 O O . ARG A 1 75 ? -9.022 -2.041 -12.093 1.00 97.31 75 ARG A O 1
ATOM 523 N N . LEU A 1 76 ? -8.249 -2.981 -13.993 1.00 97.19 76 LEU A N 1
ATOM 524 C CA . LEU A 1 76 ? -9.403 -3.863 -14.213 1.00 97.19 76 LEU A CA 1
ATOM 525 C C . LEU A 1 76 ? -9.656 -4.801 -13.025 1.00 97.19 76 LEU A C 1
ATOM 527 O O . LEU A 1 76 ? -10.804 -5.087 -12.701 1.00 97.19 76 LEU A O 1
ATOM 531 N N . LEU A 1 77 ? -8.591 -5.258 -12.360 1.00 97.06 77 LEU A N 1
ATOM 532 C CA . LEU A 1 77 ? -8.6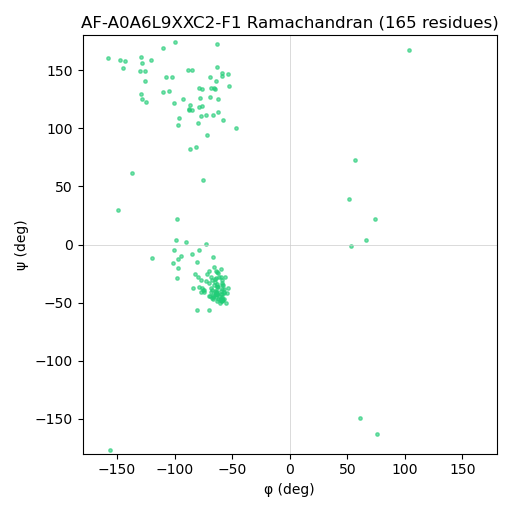93 -6.091 -11.159 1.00 97.06 77 LEU A CA 1
ATOM 533 C C . LEU A 1 77 ? -9.005 -5.273 -9.896 1.00 97.06 77 LEU A C 1
ATOM 535 O O . LEU A 1 77 ? -9.733 -5.743 -9.026 1.00 97.06 77 LEU A O 1
ATOM 539 N N . LEU A 1 78 ? -8.457 -4.059 -9.780 1.00 97.31 78 LEU A N 1
ATOM 540 C CA . LEU A 1 78 ? -8.628 -3.190 -8.612 1.00 97.31 78 LEU A CA 1
ATOM 541 C C . LEU A 1 78 ? -9.993 -2.507 -8.551 1.00 97.31 78 LEU A C 1
ATOM 543 O O . LEU A 1 78 ? -10.533 -2.335 -7.464 1.00 97.31 78 LEU A O 1
ATOM 547 N N . GLU A 1 79 ? -10.541 -2.090 -9.687 1.00 97.19 79 GLU A N 1
ATOM 548 C CA . GLU A 1 79 ? -11.784 -1.320 -9.754 1.00 97.19 79 GLU A CA 1
ATOM 549 C C . GLU A 1 79 ? -12.975 -1.993 -9.048 1.00 97.19 79 GLU A C 1
ATOM 551 O O . GLU A 1 79 ? -13.569 -1.348 -8.180 1.00 97.19 79 GLU A O 1
ATOM 556 N N . PRO A 1 80 ? -13.305 -3.278 -9.292 1.00 96.88 80 PRO A N 1
ATOM 557 C CA . PRO A 1 80 ? -14.400 -3.927 -8.572 1.00 96.88 80 PRO A CA 1
ATOM 558 C C . PRO A 1 80 ? -14.126 -4.072 -7.070 1.00 96.88 80 PRO A C 1
ATOM 560 O O . PRO A 1 80 ? -15.076 -4.058 -6.289 1.00 96.88 80 PRO A O 1
ATOM 563 N N . LEU A 1 81 ? -12.859 -4.199 -6.653 1.00 96.94 81 LEU A N 1
ATOM 564 C CA . LEU A 1 81 ? -12.490 -4.247 -5.234 1.00 96.94 81 LEU A CA 1
ATOM 565 C C . LEU A 1 81 ? -12.703 -2.885 -4.572 1.00 96.94 81 LEU A C 1
ATOM 567 O O . LEU A 1 81 ? -13.274 -2.815 -3.486 1.00 96.94 81 LEU A O 1
ATOM 571 N N . LEU A 1 82 ? -12.283 -1.807 -5.240 1.00 96.19 82 LEU A N 1
ATOM 572 C CA . LEU A 1 82 ? -12.466 -0.440 -4.759 1.00 96.19 82 LEU A CA 1
ATOM 573 C C . LEU A 1 82 ? -13.950 -0.124 -4.578 1.00 96.19 82 LEU A C 1
ATOM 575 O O . LEU A 1 82 ? -14.336 0.295 -3.497 1.00 96.19 82 LEU A O 1
ATOM 579 N N . LEU A 1 83 ? -14.794 -0.420 -5.570 1.00 94.25 83 LEU A N 1
ATOM 580 C CA . LEU A 1 83 ? -16.239 -0.144 -5.507 1.00 94.25 83 LEU A CA 1
ATOM 581 C C . LEU A 1 83 ? -16.971 -0.842 -4.345 1.00 94.25 83 LEU A C 1
ATOM 583 O O . LEU A 1 83 ? -18.054 -0.410 -3.962 1.00 94.25 83 LEU A O 1
ATOM 587 N N . GLN A 1 84 ? -16.400 -1.913 -3.795 1.00 92.50 84 GLN A N 1
ATOM 588 C CA . GLN A 1 84 ? -16.970 -2.679 -2.681 1.00 92.50 84 GLN A CA 1
ATOM 589 C C . GLN A 1 84 ? -16.329 -2.341 -1.326 1.00 92.50 84 GLN A C 1
ATOM 591 O O . GLN A 1 84 ? -16.757 -2.868 -0.299 1.00 92.50 84 GLN A O 1
ATOM 596 N N . SER A 1 85 ? -15.298 -1.493 -1.305 1.00 93.88 85 SER A N 1
ATOM 597 C CA . SER A 1 85 ? -14.480 -1.251 -0.117 1.00 93.88 85 SER A CA 1
ATOM 598 C C . SER A 1 85 ? -14.798 0.088 0.531 1.00 93.88 85 SER A C 1
ATOM 600 O O . SER A 1 85 ? -14.773 1.130 -0.114 1.00 93.88 85 SER A O 1
ATOM 602 N N . THR A 1 86 ? -14.993 0.073 1.846 1.00 94.56 86 THR A N 1
ATOM 603 C CA . THR A 1 86 ? -15.098 1.290 2.669 1.00 94.56 86 THR A CA 1
ATOM 604 C C . THR A 1 86 ? -13.807 1.601 3.426 1.00 94.56 86 THR A C 1
ATOM 606 O O . THR A 1 86 ? -13.624 2.726 3.883 1.00 94.56 86 THR A O 1
ATOM 609 N N . ASN A 1 87 ? -12.892 0.630 3.527 1.00 96.44 87 ASN A N 1
ATOM 610 C CA . ASN A 1 87 ? -11.582 0.757 4.157 1.00 96.44 87 ASN A CA 1
ATOM 611 C C . ASN A 1 87 ? -10.490 0.349 3.169 1.00 96.44 87 ASN A C 1
ATOM 613 O O . ASN A 1 87 ? -10.474 -0.785 2.688 1.00 96.44 87 ASN A O 1
ATOM 617 N N . VAL A 1 88 ? -9.551 1.253 2.894 1.00 97.88 88 VAL A N 1
ATOM 618 C CA . VAL A 1 88 ? -8.455 1.014 1.949 1.00 97.88 88 VAL A CA 1
ATOM 619 C C . VAL A 1 88 ? -7.127 1.336 2.618 1.00 97.88 88 VAL A C 1
ATOM 621 O O . VAL A 1 88 ? -6.931 2.436 3.110 1.00 97.88 88 VAL A O 1
ATOM 624 N N . LEU A 1 89 ? -6.188 0.398 2.626 1.00 98.44 89 LEU A N 1
ATOM 625 C CA . LEU A 1 89 ? -4.831 0.597 3.125 1.00 98.44 89 LEU A CA 1
ATOM 626 C C . LEU A 1 89 ? -3.872 0.816 1.958 1.00 98.44 89 LEU A C 1
ATOM 628 O O . LEU A 1 89 ? -3.682 -0.064 1.118 1.00 98.44 89 LEU A O 1
ATOM 632 N N . PHE A 1 90 ? -3.192 1.956 1.948 1.00 98.44 90 PHE A N 1
ATOM 633 C CA . PHE A 1 90 ? -2.129 2.230 0.989 1.00 98.44 90 PHE A CA 1
ATOM 634 C C . PHE A 1 90 ? -0.787 1.703 1.505 1.00 98.44 90 PHE A C 1
ATOM 636 O O . PHE A 1 90 ? -0.275 2.146 2.535 1.00 98.44 90 PHE A O 1
ATOM 643 N N . ALA A 1 91 ? -0.207 0.734 0.790 1.00 98.00 91 ALA A N 1
ATOM 644 C CA . ALA A 1 91 ? 0.959 -0.011 1.263 1.00 98.00 91 ALA A CA 1
ATOM 645 C C . ALA A 1 91 ? 1.902 -0.482 0.132 1.00 98.00 91 ALA A C 1
ATOM 647 O O . ALA A 1 91 ? 2.596 -1.491 0.266 1.00 98.00 91 ALA A O 1
ATOM 648 N N . TRP A 1 92 ? 1.982 0.246 -0.984 1.00 97.25 92 TRP A N 1
ATOM 649 C CA . TRP A 1 92 ? 2.841 -0.117 -2.124 1.00 97.25 92 TRP A CA 1
ATOM 650 C C . TRP A 1 92 ? 4.322 0.265 -1.962 1.00 97.25 92 TRP A C 1
ATOM 652 O O . TRP A 1 92 ? 5.186 -0.252 -2.659 1.00 97.25 92 TRP A O 1
ATOM 662 N N . GLY A 1 93 ? 4.666 1.122 -1.010 1.00 96.50 93 GLY A N 1
ATOM 663 C CA . GLY A 1 93 ? 6.025 1.615 -0.808 1.00 96.50 93 GLY A CA 1
ATOM 664 C C . GLY A 1 93 ? 6.233 3.036 -1.321 1.00 96.50 93 GLY A C 1
ATOM 665 O O . GLY A 1 93 ? 5.405 3.622 -2.004 1.00 96.50 93 GLY A O 1
ATOM 666 N N . LYS A 1 94 ? 7.370 3.619 -0.935 1.00 94.75 94 LYS A N 1
ATOM 667 C CA . LYS A 1 94 ? 7.684 5.029 -1.218 1.00 94.75 94 LYS A CA 1
ATOM 668 C C . LYS A 1 94 ? 8.555 5.239 -2.445 1.00 94.75 94 LYS A C 1
ATOM 670 O O . LYS A 1 94 ? 8.685 6.356 -2.925 1.00 94.75 94 LYS A O 1
ATOM 675 N N . SER A 1 95 ? 9.249 4.189 -2.861 1.00 94.25 95 SER A N 1
ATOM 676 C CA . SER A 1 95 ? 10.145 4.249 -4.001 1.00 94.25 95 SER A CA 1
ATOM 677 C C . SER A 1 95 ? 9.309 4.193 -5.267 1.00 94.25 95 SER A C 1
ATOM 679 O O . SER A 1 95 ? 8.511 3.276 -5.431 1.00 94.25 95 SER A O 1
ATOM 681 N N . GLU A 1 96 ? 9.504 5.163 -6.150 1.00 95.56 96 GLU A N 1
ATOM 682 C CA . GLU A 1 96 ? 8.935 5.118 -7.491 1.00 95.56 96 GLU A CA 1
ATOM 683 C C . GLU A 1 96 ? 9.852 4.317 -8.423 1.00 95.56 96 GLU A C 1
ATOM 685 O O . GLU A 1 96 ? 11.079 4.365 -8.254 1.00 95.56 96 GLU A O 1
ATOM 690 N N . PRO A 1 97 ? 9.296 3.649 -9.447 1.00 96.56 97 PRO A N 1
ATOM 691 C CA . PRO A 1 97 ? 10.102 3.149 -10.548 1.00 96.56 97 PRO A CA 1
ATOM 692 C C . PRO A 1 97 ? 10.770 4.301 -11.318 1.00 96.56 97 PRO A C 1
ATOM 694 O O . PRO A 1 97 ? 10.544 5.491 -11.057 1.00 96.56 97 PRO A O 1
ATOM 697 N N . THR A 1 98 ? 11.646 3.958 -12.255 1.00 97.31 98 THR A N 1
ATOM 698 C CA . THR A 1 98 ? 12.363 4.901 -13.124 1.00 97.31 98 THR A CA 1
ATOM 699 C C . THR A 1 98 ? 11.873 4.802 -14.575 1.00 97.31 98 THR A C 1
ATOM 701 O O . THR A 1 98 ? 11.098 3.913 -14.921 1.00 97.31 98 THR A O 1
ATOM 704 N N . GLY A 1 99 ? 12.280 5.750 -15.427 1.00 96.56 99 GLY A N 1
ATOM 705 C CA . GLY A 1 99 ? 11.897 5.774 -16.845 1.00 96.56 99 GLY A CA 1
ATOM 706 C C . GLY A 1 99 ? 10.384 5.888 -17.071 1.00 96.56 99 GLY A C 1
ATOM 707 O O . GLY A 1 99 ? 9.672 6.461 -16.247 1.00 96.56 99 GLY A O 1
ATOM 708 N N . LEU A 1 100 ? 9.893 5.311 -18.173 1.00 96.44 100 LEU A N 1
ATOM 709 C CA . LEU A 1 100 ? 8.468 5.329 -18.546 1.00 96.44 100 LEU A CA 1
ATOM 710 C C . LEU A 1 100 ? 7.562 4.693 -17.482 1.00 96.44 100 LEU A C 1
ATOM 712 O O . LEU A 1 100 ? 6.452 5.166 -17.242 1.00 96.44 100 LEU A O 1
ATOM 716 N N . ALA A 1 101 ? 8.049 3.668 -16.777 1.00 97.50 101 ALA A N 1
ATOM 717 C CA . ALA A 1 101 ? 7.306 3.035 -15.691 1.00 97.50 101 ALA A CA 1
ATOM 718 C C . ALA A 1 101 ? 6.942 4.029 -14.574 1.00 97.50 101 ALA A C 1
ATOM 720 O O . ALA A 1 101 ? 5.897 3.883 -13.943 1.00 97.50 101 ALA A O 1
ATOM 721 N N . ARG A 1 102 ? 7.760 5.070 -14.344 1.00 97.88 102 ARG A N 1
ATOM 722 C CA . ARG A 1 102 ? 7.457 6.138 -13.374 1.00 97.88 102 ARG A CA 1
ATOM 723 C C . ARG A 1 102 ? 6.199 6.909 -13.742 1.00 97.88 102 ARG A C 1
ATOM 725 O O . ARG A 1 102 ? 5.393 7.216 -12.865 1.00 97.88 102 ARG A O 1
ATOM 732 N N . GLU A 1 103 ? 6.037 7.238 -15.017 1.00 97.75 103 GLU A N 1
ATOM 733 C CA . GLU A 1 103 ? 4.890 8.004 -15.504 1.00 97.75 103 GLU A CA 1
ATOM 734 C C . GLU A 1 103 ? 3.605 7.190 -15.355 1.00 97.75 103 GLU A C 1
ATOM 736 O O . GLU A 1 103 ? 2.619 7.677 -14.793 1.00 97.75 103 GLU A O 1
ATOM 741 N N . PHE A 1 104 ? 3.647 5.911 -15.741 1.00 97.94 104 PHE A N 1
ATOM 742 C CA . PHE A 1 104 ? 2.524 4.997 -15.545 1.00 97.94 104 PHE A CA 1
ATOM 743 C C . PHE A 1 104 ? 2.213 4.759 -14.067 1.00 97.94 104 PHE A C 1
ATOM 745 O O . PHE A 1 104 ? 1.047 4.822 -13.683 1.00 97.94 104 PHE A O 1
ATOM 752 N N . HIS A 1 105 ? 3.231 4.593 -13.219 1.00 97.94 105 HIS A N 1
ATOM 753 C CA . HIS A 1 105 ? 3.057 4.478 -11.771 1.00 97.94 105 HIS A CA 1
ATOM 754 C C . HIS A 1 105 ? 2.354 5.708 -11.180 1.00 97.94 105 HIS A C 1
ATOM 756 O O . HIS A 1 105 ? 1.390 5.571 -10.430 1.00 97.94 105 HIS A O 1
ATOM 762 N N . ARG A 1 106 ? 2.786 6.924 -11.536 1.00 97.75 106 ARG A N 1
ATOM 763 C CA . ARG A 1 106 ? 2.146 8.161 -11.052 1.00 97.75 106 ARG A CA 1
ATOM 764 C C . ARG A 1 106 ? 0.705 8.284 -11.5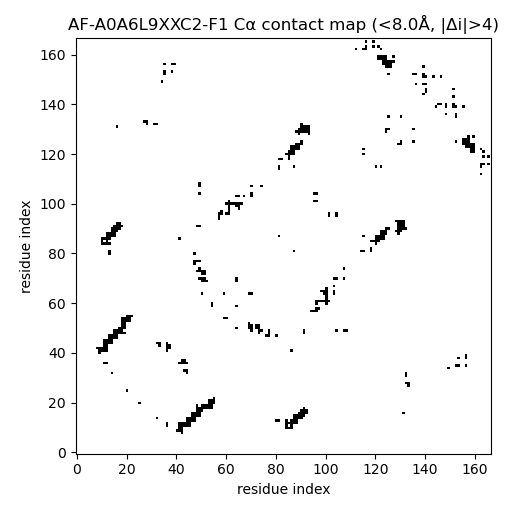36 1.00 97.75 106 ARG A C 1
ATOM 766 O O . ARG A 1 106 ? -0.172 8.615 -10.742 1.00 97.75 106 ARG A O 1
ATOM 773 N N . SER A 1 107 ? 0.447 7.964 -12.805 1.00 97.69 107 SER A N 1
ATOM 774 C CA . SER A 1 107 ? -0.915 7.903 -13.348 1.00 97.69 107 SER A CA 1
ATOM 775 C C . SER A 1 107 ? -1.781 6.888 -12.592 1.00 97.69 107 SER A C 1
ATOM 777 O O . SER A 1 107 ? -2.924 7.186 -12.252 1.00 97.69 107 SER A O 1
ATOM 779 N N . GLN A 1 108 ? -1.233 5.712 -12.271 1.00 97.81 108 GLN A N 1
ATOM 780 C CA . GLN A 1 108 ? -1.908 4.676 -11.489 1.00 97.81 108 GLN A CA 1
ATOM 781 C C . GLN A 1 108 ? -2.245 5.147 -10.070 1.00 97.81 108 GLN A C 1
ATOM 783 O O . GLN A 1 108 ? -3.378 4.977 -9.627 1.00 97.81 108 GLN A O 1
ATOM 788 N N . VAL A 1 109 ? -1.292 5.771 -9.371 1.00 97.88 109 VAL A N 1
ATOM 789 C CA . VAL A 1 109 ? -1.504 6.305 -8.016 1.00 97.88 109 VAL A CA 1
ATOM 790 C C . VAL A 1 109 ? -2.539 7.430 -8.022 1.00 97.88 109 VAL A C 1
ATOM 792 O O . VAL A 1 109 ? -3.402 7.462 -7.149 1.00 97.88 109 VAL A O 1
ATOM 795 N N . ASN A 1 110 ? -2.497 8.329 -9.008 1.00 97.75 110 ASN A N 1
ATOM 796 C CA . ASN A 1 110 ? -3.483 9.404 -9.133 1.00 97.75 110 ASN A CA 1
ATOM 797 C C . ASN A 1 110 ? -4.887 8.856 -9.415 1.00 97.75 110 ASN A C 1
ATOM 799 O O . ASN A 1 110 ? -5.845 9.290 -8.782 1.00 97.75 110 ASN A O 1
ATOM 803 N N . TRP A 1 111 ? -5.004 7.871 -10.311 1.00 97.56 111 TRP A N 1
ATOM 804 C CA . TRP A 1 111 ? -6.266 7.175 -10.568 1.00 97.56 111 TRP A CA 1
ATOM 805 C C . TRP A 1 111 ? -6.812 6.510 -9.299 1.00 97.56 111 TRP A C 1
ATOM 807 O O . TRP A 1 111 ? -7.976 6.713 -8.965 1.00 97.56 111 TRP A O 1
ATOM 817 N N . LEU A 1 112 ?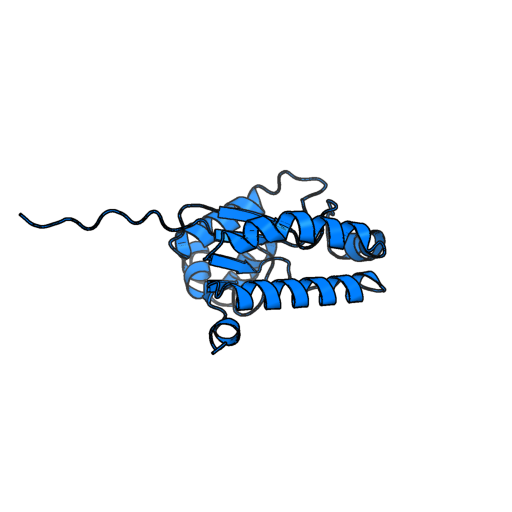 -5.967 5.784 -8.558 1.00 97.69 112 LEU A N 1
ATOM 818 C CA . LEU A 1 112 ? -6.363 5.134 -7.309 1.00 97.69 112 LEU A CA 1
ATOM 8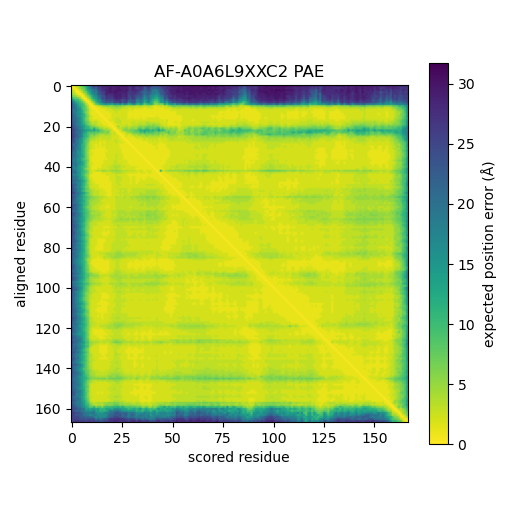19 C C . LEU A 1 112 ? -6.877 6.155 -6.289 1.00 97.69 112 LEU A C 1
ATOM 821 O O . LEU A 1 112 ? -7.945 5.956 -5.725 1.00 97.69 112 LEU A O 1
ATOM 825 N N . LYS A 1 113 ? -6.141 7.255 -6.092 1.00 96.44 113 LYS A N 1
ATOM 826 C CA . LYS A 1 113 ? -6.520 8.338 -5.175 1.00 96.44 113 LYS A CA 1
ATOM 827 C C . LYS A 1 113 ? -7.826 9.028 -5.570 1.00 96.44 113 LYS A C 1
ATOM 829 O O . LYS A 1 113 ? -8.586 9.410 -4.686 1.00 96.44 113 LYS A O 1
ATOM 834 N N . SER A 1 114 ? -8.080 9.200 -6.870 1.00 95.94 114 SER A N 1
ATOM 835 C CA . SER A 1 114 ? -9.369 9.699 -7.372 1.00 95.94 114 SER A CA 1
ATOM 836 C C . SER A 1 114 ? -10.482 8.721 -7.020 1.00 95.94 114 SER A C 1
ATOM 838 O O . SER A 1 114 ? -11.481 9.110 -6.428 1.00 95.94 114 SER A O 1
ATOM 840 N N . LYS A 1 115 ? -10.275 7.429 -7.297 1.00 96.25 115 LYS A N 1
ATOM 841 C CA . LYS A 1 115 ? -11.277 6.390 -7.050 1.00 96.25 115 LYS A CA 1
ATOM 842 C C . LYS A 1 115 ? -11.614 6.225 -5.575 1.00 96.25 115 LYS A C 1
ATOM 844 O O . LYS A 1 115 ? -12.789 6.115 -5.255 1.00 96.25 115 LYS A O 1
ATOM 849 N N . THR A 1 116 ? -10.624 6.246 -4.681 1.00 95.50 116 THR A N 1
ATOM 850 C CA . THR A 1 116 ? -10.870 6.177 -3.231 1.00 95.50 116 THR A CA 1
ATOM 851 C C . THR A 1 116 ? -11.613 7.402 -2.709 1.00 95.50 116 THR A C 1
ATOM 853 O O . THR A 1 116 ? -12.464 7.261 -1.834 1.00 95.50 116 THR A O 1
ATOM 856 N N . SER A 1 117 ? -11.346 8.579 -3.283 1.00 93.75 117 SER A N 1
ATOM 857 C CA . SER A 1 117 ? -12.082 9.811 -2.989 1.00 93.75 117 SER A CA 1
ATOM 858 C C . SER A 1 117 ? -13.531 9.746 -3.493 1.00 93.75 117 SER A C 1
ATOM 860 O O . SER A 1 117 ? -14.449 10.068 -2.746 1.00 93.75 117 SER A O 1
ATOM 862 N N . GLU A 1 118 ? -13.755 9.288 -4.731 1.00 93.69 118 GLU A N 1
ATOM 863 C CA . GLU A 1 118 ? -15.086 9.145 -5.353 1.00 93.69 118 GLU A CA 1
ATOM 864 C C . GLU A 1 118 ? -16.026 8.247 -4.536 1.00 93.69 118 GLU A C 1
ATOM 866 O O . GLU A 1 118 ? -17.212 8.542 -4.418 1.00 93.69 118 GLU A O 1
ATOM 871 N N . ILE A 1 119 ? -15.498 7.168 -3.951 1.00 92.12 119 ILE A N 1
ATOM 872 C CA . ILE A 1 119 ? -16.269 6.239 -3.108 1.00 92.12 119 ILE A CA 1
ATOM 873 C C . ILE A 1 119 ? -16.264 6.623 -1.620 1.00 92.12 119 ILE A C 1
ATOM 875 O O . ILE A 1 119 ? -16.794 5.878 -0.799 1.00 92.12 119 ILE A O 1
ATOM 879 N N . SER A 1 120 ? -15.631 7.747 -1.260 1.00 92.69 120 SER A N 1
ATOM 880 C CA . SER A 1 120 ? -15.474 8.211 0.127 1.00 92.69 120 SER A CA 1
ATOM 881 C C . SER A 1 120 ? -14.899 7.141 1.072 1.00 92.69 120 SER A C 1
ATOM 883 O O . SER A 1 120 ? -15.327 7.004 2.220 1.00 92.69 120 SER A O 1
ATOM 885 N N . ALA A 1 121 ? -13.930 6.356 0.594 1.00 93.62 121 ALA A N 1
ATOM 886 C CA . ALA A 1 121 ? -13.303 5.321 1.409 1.00 93.62 121 ALA A CA 1
ATOM 887 C C . ALA A 1 121 ? -12.446 5.931 2.527 1.00 93.62 121 ALA A C 1
ATOM 889 O O . ALA A 1 121 ? -11.742 6.927 2.342 1.00 93.62 121 ALA A O 1
ATOM 890 N N . THR A 1 122 ? -12.431 5.270 3.684 1.00 95.62 122 THR A N 1
ATOM 891 C CA . THR A 1 122 ? -11.451 5.547 4.736 1.00 95.62 122 THR A CA 1
ATOM 892 C C . THR A 1 122 ? -10.099 5.008 4.293 1.00 95.62 122 THR A C 1
ATOM 894 O O . THR A 1 122 ? -9.901 3.795 4.186 1.00 95.62 122 THR A O 1
ATOM 897 N N . VAL A 1 123 ? -9.166 5.916 4.014 1.00 96.94 123 VAL A N 1
ATOM 898 C CA . VAL A 1 123 ? -7.815 5.568 3.572 1.00 96.94 123 VAL A CA 1
ATOM 899 C C . VAL A 1 123 ? -6.891 5.485 4.777 1.00 96.94 123 VAL A C 1
ATOM 901 O O . VAL A 1 123 ? -6.759 6.444 5.526 1.00 96.94 123 VAL A O 1
ATOM 904 N N . TRP A 1 124 ? -6.217 4.355 4.939 1.00 97.81 124 TRP A N 1
ATOM 905 C CA . TRP A 1 124 ? -5.256 4.080 5.996 1.00 97.81 124 TRP A CA 1
ATOM 906 C C . TRP A 1 124 ? -3.829 4.078 5.444 1.00 97.81 124 TRP A C 1
ATOM 908 O O . TRP A 1 124 ? -3.570 3.588 4.341 1.00 97.81 124 TRP A O 1
ATOM 918 N N . MET A 1 125 ? -2.881 4.569 6.240 1.00 97.56 125 MET A N 1
ATOM 919 C CA . MET A 1 125 ? -1.444 4.539 5.957 1.00 97.56 125 MET A CA 1
ATOM 920 C C . MET A 1 125 ? -0.641 4.301 7.236 1.00 97.56 125 MET A C 1
ATOM 922 O O . MET A 1 125 ? -1.101 4.579 8.341 1.00 97.56 125 MET A O 1
ATOM 926 N N . VAL A 1 126 ? 0.590 3.800 7.097 1.00 97.19 126 VAL A N 1
ATOM 927 C CA . VAL A 1 126 ? 1.510 3.660 8.235 1.00 97.19 126 VAL A CA 1
ATOM 928 C C . VAL A 1 126 ? 2.443 4.851 8.271 1.00 97.19 126 VAL A C 1
ATOM 930 O O . VAL A 1 126 ? 3.417 4.914 7.516 1.00 97.19 126 VAL A O 1
ATOM 933 N N . GLY A 1 127 ? 2.143 5.761 9.191 1.00 93.81 127 GLY A N 1
ATOM 934 C CA . GLY A 1 127 ? 2.859 6.996 9.411 1.00 93.81 127 GLY A CA 1
ATOM 935 C C . GLY A 1 127 ? 2.885 7.803 8.137 1.00 93.81 127 GLY A C 1
ATOM 936 O O . GLY A 1 127 ? 3.931 7.772 7.493 1.00 93.81 127 GLY A O 1
ATOM 937 N N . ASP A 1 128 ? 1.724 8.369 7.789 1.00 91.81 128 ASP A N 1
ATOM 938 C CA . ASP A 1 128 ? 1.430 9.348 6.722 1.00 91.81 128 ASP A CA 1
ATOM 939 C C . ASP A 1 128 ? 1.875 9.052 5.278 1.00 91.81 128 ASP A C 1
ATOM 941 O O . ASP A 1 128 ? 1.575 9.817 4.365 1.00 91.81 128 ASP A O 1
ATOM 945 N N . GLU A 1 129 ? 2.535 7.926 5.028 1.00 94.94 129 GLU A N 1
ATOM 946 C CA . GLU A 1 129 ? 3.020 7.534 3.706 1.00 94.94 129 GLU A CA 1
ATOM 947 C C . GLU A 1 129 ? 2.557 6.104 3.369 1.00 94.94 129 GLU A C 1
ATOM 949 O O . GLU A 1 129 ? 2.367 5.286 4.280 1.00 94.94 129 GLU A O 1
ATOM 954 N N . PRO A 1 130 ? 2.459 5.737 2.072 1.00 96.88 130 PRO A N 1
ATOM 955 C CA . PRO A 1 130 ? 2.035 4.406 1.635 1.00 96.88 130 PRO A CA 1
ATOM 956 C C . PRO A 1 130 ? 3.152 3.371 1.842 1.00 96.88 130 PRO A C 1
ATOM 958 O O . PRO A 1 130 ? 3.634 2.737 0.908 1.00 96.88 130 PRO A O 1
ATOM 961 N N . ARG A 1 131 ? 3.677 3.239 3.062 1.00 97.38 131 ARG A N 1
ATOM 962 C CA . ARG A 1 131 ? 4.856 2.418 3.359 1.00 97.38 131 ARG A CA 1
ATOM 963 C C . ARG A 1 131 ? 4.543 0.950 3.124 1.00 97.38 131 ARG A C 1
ATOM 965 O O . ARG A 1 131 ? 3.563 0.426 3.637 1.00 97.38 131 ARG A O 1
ATOM 972 N N . HIS A 1 132 ? 5.454 0.259 2.451 1.00 97.19 132 HIS A N 1
ATOM 973 C CA . HIS A 1 132 ? 5.325 -1.175 2.235 1.00 97.19 132 HIS A CA 1
ATOM 974 C C . HIS A 1 132 ? 5.385 -1.955 3.565 1.00 97.19 132 HIS A C 1
ATOM 976 O O . HIS A 1 132 ? 6.244 -1.624 4.400 1.00 97.19 132 HIS A O 1
ATOM 982 N N . PRO A 1 133 ? 4.583 -3.025 3.771 1.00 97.38 133 PRO A N 1
ATOM 983 C CA . PRO A 1 133 ? 4.533 -3.734 5.049 1.00 97.38 133 PRO A CA 1
ATOM 984 C C . PRO A 1 133 ? 5.877 -4.319 5.472 1.00 97.38 133 PRO A C 1
ATOM 986 O O . PRO A 1 133 ? 6.176 -4.400 6.665 1.00 97.38 133 PRO A O 1
ATOM 989 N N . SER A 1 134 ? 6.758 -4.652 4.520 1.00 95.12 134 SER A N 1
ATOM 990 C CA . SER A 1 134 ? 8.134 -5.092 4.811 1.00 95.12 134 SER A CA 1
ATOM 991 C C . SER A 1 134 ? 8.930 -4.076 5.657 1.00 95.12 134 SER A C 1
ATOM 993 O O . SER A 1 134 ? 9.790 -4.480 6.445 1.00 95.12 134 SER A O 1
ATOM 995 N N . ARG A 1 135 ? 8.609 -2.775 5.557 1.00 96.44 135 ARG A N 1
ATOM 996 C CA . ARG A 1 135 ? 9.309 -1.661 6.220 1.00 96.44 135 ARG A CA 1
ATOM 997 C C . ARG A 1 135 ? 8.673 -1.195 7.531 1.00 96.44 135 ARG A C 1
ATOM 999 O O . ARG A 1 135 ? 9.341 -0.464 8.261 1.00 96.44 135 ARG A O 1
ATOM 1006 N N . TRP A 1 136 ? 7.450 -1.616 7.864 1.00 97.94 136 TRP A N 1
ATOM 1007 C CA . TRP A 1 136 ? 6.733 -1.106 9.043 1.00 97.94 136 TRP A CA 1
ATOM 1008 C C . TRP A 1 136 ? 7.489 -1.337 10.344 1.00 97.94 136 TRP A C 1
ATOM 1010 O O . TRP A 1 136 ? 7.686 -0.393 11.091 1.00 97.94 136 TRP A O 1
ATOM 1020 N N . GLN A 1 137 ? 8.011 -2.545 10.569 1.00 96.75 137 GLN A N 1
ATOM 1021 C CA . GLN A 1 137 ? 8.758 -2.854 11.793 1.00 96.75 137 GLN A CA 1
ATOM 1022 C C . GLN A 1 137 ? 9.989 -1.954 11.971 1.00 96.75 137 GLN A C 1
ATOM 1024 O O . GLN A 1 137 ? 10.266 -1.495 13.073 1.00 96.75 137 GLN A O 1
ATOM 1029 N N . ARG A 1 138 ? 10.717 -1.666 10.883 1.00 97.00 138 ARG A N 1
ATOM 1030 C CA . ARG A 1 138 ? 11.859 -0.741 10.919 1.00 97.00 138 ARG A CA 1
ATOM 1031 C C . ARG A 1 138 ? 11.397 0.688 11.210 1.00 97.00 138 ARG A C 1
ATOM 1033 O O . ARG A 1 138 ? 12.033 1.377 11.998 1.00 97.00 138 ARG A O 1
ATOM 1040 N N . TYR A 1 139 ? 10.310 1.125 10.573 1.00 97.50 139 TYR A N 1
ATOM 1041 C CA . TYR A 1 139 ? 9.733 2.452 10.784 1.00 97.50 139 TYR A CA 1
ATOM 1042 C C . TYR A 1 139 ? 9.289 2.656 12.237 1.00 97.50 139 TYR A C 1
ATOM 1044 O O . TYR A 1 139 ? 9.674 3.644 12.862 1.00 97.50 139 TYR A O 1
ATOM 1052 N N . THR A 1 140 ? 8.525 1.707 12.782 1.00 97.88 140 THR A N 1
ATOM 1053 C CA . THR A 1 140 ? 7.996 1.779 14.144 1.00 97.88 140 THR A CA 1
ATOM 1054 C C . THR A 1 140 ? 9.105 1.650 15.179 1.00 97.88 140 THR A C 1
ATOM 1056 O O . THR A 1 140 ? 9.110 2.419 16.127 1.00 97.88 140 THR A O 1
ATOM 1059 N N . ALA A 1 141 ? 10.090 0.763 14.985 1.00 97.25 141 ALA A N 1
ATOM 1060 C CA . ALA A 1 141 ? 11.220 0.630 15.911 1.00 97.25 141 ALA A CA 1
ATOM 1061 C C . ALA A 1 141 ? 12.069 1.910 15.990 1.00 97.25 141 ALA A C 1
ATOM 1063 O O . ALA A 1 141 ? 12.541 2.267 17.062 1.00 97.25 141 ALA A O 1
ATOM 1064 N N . ALA A 1 142 ? 12.227 2.635 14.878 1.00 97.31 142 ALA A N 1
ATOM 1065 C CA . ALA A 1 142 ? 12.952 3.905 14.873 1.00 97.31 142 ALA A CA 1
ATOM 1066 C C . ALA A 1 142 ? 12.221 5.028 15.636 1.00 97.31 142 ALA A C 1
ATOM 106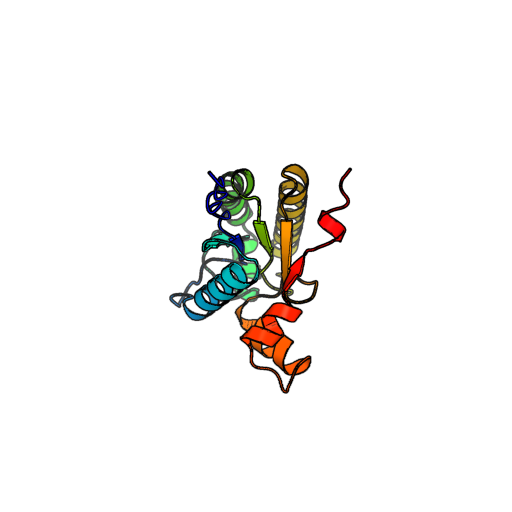8 O O . ALA A 1 142 ? 12.869 5.941 16.136 1.00 97.31 142 ALA A O 1
ATOM 1069 N N . ARG A 1 143 ? 10.885 4.982 15.715 1.00 97.25 143 ARG A N 1
ATOM 1070 C CA . ARG A 1 143 ? 10.051 6.010 16.374 1.00 97.25 143 ARG A CA 1
ATOM 1071 C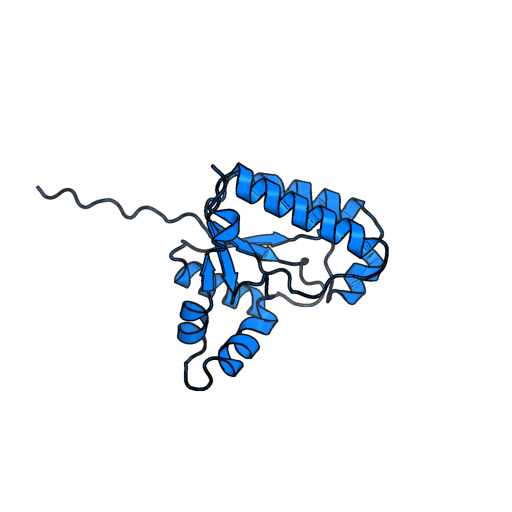 C . ARG A 1 143 ? 9.633 5.645 17.793 1.00 97.25 143 ARG A C 1
ATOM 1073 O O . ARG A 1 143 ? 9.419 6.517 18.626 1.00 97.25 143 ARG A O 1
ATOM 1080 N N . HIS A 1 144 ? 9.517 4.353 18.058 1.00 96.44 144 HIS A N 1
ATOM 1081 C CA . HIS A 1 144 ? 8.989 3.781 19.286 1.00 96.44 144 HIS A CA 1
ATOM 1082 C C . HIS A 1 144 ? 9.878 2.602 19.725 1.00 96.44 144 HIS A C 1
ATOM 1084 O O . HIS A 1 144 ? 9.410 1.464 19.772 1.00 96.44 144 HIS A O 1
ATOM 1090 N N . PRO A 1 145 ? 11.172 2.838 20.024 1.00 95.62 145 PRO A N 1
ATOM 1091 C CA . PRO A 1 145 ? 12.161 1.770 20.216 1.00 95.62 145 PRO A CA 1
ATOM 1092 C C . PRO A 1 145 ? 11.861 0.839 21.396 1.00 95.62 145 PRO A C 1
ATOM 1094 O O . PRO A 1 145 ? 12.309 -0.300 21.397 1.00 95.62 145 PRO A O 1
ATOM 1097 N N . GLN A 1 146 ? 11.098 1.314 22.382 1.00 97.00 146 GLN A N 1
ATOM 1098 C CA . GLN A 1 146 ? 10.742 0.562 23.590 1.00 97.00 146 GLN A CA 1
ATOM 1099 C C . GLN A 1 146 ? 9.350 -0.083 23.521 1.00 97.00 146 GLN A C 1
ATOM 1101 O O . GLN A 1 146 ? 8.885 -0.651 24.505 1.00 97.00 146 GLN A O 1
ATOM 1106 N N . MET A 1 147 ? 8.656 0.018 22.384 1.00 97.75 147 MET A N 1
ATOM 1107 C CA . MET A 1 147 ? 7.321 -0.554 22.224 1.00 97.75 147 MET A CA 1
ATOM 1108 C C . MET A 1 147 ? 7.364 -1.859 21.438 1.00 97.75 147 MET A C 1
ATOM 1110 O O . MET A 1 147 ? 8.095 -2.003 20.455 1.00 97.75 147 MET A O 1
ATOM 1114 N N . ALA A 1 148 ? 6.493 -2.792 21.821 1.00 97.69 148 ALA A N 1
ATOM 1115 C CA . ALA A 1 148 ? 6.208 -3.954 20.998 1.00 97.69 148 ALA A CA 1
ATOM 1116 C C . ALA A 1 148 ? 5.673 -3.514 19.624 1.00 97.69 148 ALA A C 1
ATOM 1118 O O . ALA A 1 148 ? 4.931 -2.536 19.504 1.00 97.69 148 ALA A O 1
ATOM 1119 N N . PHE A 1 149 ? 6.018 -4.266 18.572 1.00 97.31 149 PHE A N 1
ATOM 1120 C CA . PHE A 1 149 ? 5.677 -3.905 17.191 1.00 97.31 149 PHE A CA 1
ATOM 1121 C C . PHE A 1 149 ? 4.177 -3.655 16.986 1.00 97.31 149 PHE A C 1
ATOM 1123 O O . PHE A 1 149 ? 3.818 -2.691 16.321 1.00 97.31 149 PHE A O 1
ATOM 1130 N N . LYS A 1 150 ? 3.309 -4.486 17.576 1.00 97.88 150 LYS A N 1
ATOM 1131 C CA . LYS A 1 150 ? 1.849 -4.347 17.469 1.00 97.88 150 LYS A CA 1
ATOM 1132 C C . LYS A 1 150 ? 1.353 -3.001 18.001 1.00 97.88 150 LYS A C 1
ATOM 1134 O O . LYS A 1 150 ? 0.551 -2.350 17.339 1.00 97.88 150 LYS A O 1
ATOM 1139 N N . ASP A 1 151 ? 1.833 -2.579 19.165 1.00 98.06 151 ASP A N 1
ATOM 1140 C CA . ASP A 1 151 ? 1.379 -1.337 19.795 1.00 98.06 151 ASP A CA 1
ATOM 1141 C C . ASP A 1 151 ? 1.960 -0.115 19.088 1.00 98.06 151 ASP A C 1
ATOM 1143 O O . ASP A 1 151 ? 1.238 0.839 18.806 1.00 98.06 151 ASP A O 1
ATOM 1147 N N . ALA A 1 152 ? 3.228 -0.191 18.681 1.00 97.94 152 ALA A N 1
ATOM 1148 C CA . ALA A 1 152 ? 3.843 0.843 17.861 1.00 97.94 152 ALA A CA 1
ATOM 1149 C C . ALA A 1 152 ? 3.161 0.979 16.485 1.00 97.94 152 ALA A C 1
ATOM 1151 O O . ALA A 1 152 ? 3.010 2.088 15.977 1.00 97.94 152 ALA A O 1
ATOM 1152 N N . LEU A 1 153 ? 2.727 -0.135 15.882 1.00 98.00 153 LEU A N 1
ATOM 1153 C CA . LEU A 1 153 ? 1.966 -0.128 14.634 1.00 98.00 153 LEU A CA 1
ATOM 1154 C C . LEU A 1 153 ? 0.582 0.490 14.828 1.00 98.00 153 LEU A C 1
ATOM 1156 O O . LEU A 1 153 ? 0.167 1.257 13.971 1.00 98.00 153 LEU A O 1
ATOM 1160 N N . ARG A 1 154 ? -0.101 0.223 15.950 1.00 97.44 154 ARG A N 1
ATOM 1161 C CA . ARG A 1 154 ? -1.389 0.862 16.263 1.00 97.44 154 ARG A CA 1
ATOM 1162 C C . ARG A 1 154 ? -1.274 2.387 16.291 1.00 97.44 154 ARG A C 1
ATOM 1164 O O . ARG A 1 154 ? -2.148 3.057 15.765 1.00 97.44 154 ARG A O 1
ATOM 1171 N N . LEU A 1 155 ? -0.200 2.926 16.873 1.00 96.56 155 LEU A N 1
ATOM 1172 C CA . LEU A 1 155 ? 0.043 4.376 16.900 1.00 96.56 155 LEU A CA 1
ATOM 1173 C C . LEU A 1 155 ? 0.408 4.945 15.521 1.00 96.56 155 LEU A C 1
ATOM 1175 O O . LEU A 1 155 ? 0.090 6.092 15.212 1.00 96.56 155 LEU A O 1
ATOM 1179 N N . ALA A 1 156 ? 1.102 4.151 14.704 1.00 97.25 156 ALA A N 1
ATOM 1180 C CA . ALA A 1 156 ? 1.532 4.559 13.374 1.00 97.25 156 ALA A CA 1
ATOM 1181 C C . ALA A 1 156 ? 0.440 4.409 12.302 1.00 97.25 156 ALA A C 1
ATOM 1183 O O . ALA A 1 156 ? 0.520 5.085 11.282 1.00 97.25 156 ALA A O 1
ATOM 1184 N N . LEU A 1 157 ? -0.538 3.521 12.484 1.00 97.12 157 LEU A N 1
ATOM 1185 C CA . LEU A 1 157 ? -1.628 3.296 11.539 1.00 97.12 157 LEU A CA 1
ATOM 1186 C C . LEU A 1 157 ? -2.650 4.430 11.665 1.00 97.12 157 LEU A C 1
ATOM 1188 O O . LEU A 1 157 ? -3.329 4.558 12.679 1.00 97.12 157 LEU A O 1
ATOM 1192 N N . GLN A 1 158 ? -2.721 5.269 10.639 1.00 93.12 158 GLN A N 1
ATOM 1193 C CA . GLN A 1 158 ? -3.455 6.532 10.660 1.00 93.12 158 GLN A CA 1
ATOM 1194 C C . GLN A 1 158 ? -4.356 6.646 9.438 1.00 93.12 158 GLN A C 1
ATOM 1196 O O . GLN A 1 158 ? -4.026 6.130 8.367 1.00 93.12 158 GLN A O 1
ATOM 1201 N N . VAL A 1 159 ? -5.475 7.348 9.605 1.00 91.12 159 VAL A N 1
ATOM 1202 C CA . VAL A 1 159 ? -6.343 7.737 8.494 1.00 91.12 159 VAL A CA 1
ATOM 1203 C C . VAL A 1 159 ? -5.703 8.909 7.754 1.00 91.12 159 VAL A C 1
ATOM 1205 O O . VAL A 1 159 ? -5.236 9.865 8.377 1.00 91.12 159 VAL A O 1
ATOM 1208 N N . ASP A 1 160 ? -5.675 8.840 6.426 1.00 85.19 160 ASP A N 1
ATOM 1209 C CA . ASP A 1 160 ? -5.271 9.953 5.576 1.00 85.19 160 ASP A CA 1
ATOM 1210 C C . ASP A 1 160 ? -6.353 11.033 5.584 1.00 85.19 160 ASP A C 1
ATOM 1212 O O . ASP A 1 160 ? -7.320 10.999 4.819 1.00 85.19 160 ASP A O 1
ATOM 1216 N N . MET A 1 161 ? -6.176 12.013 6.464 1.00 71.81 161 MET A N 1
ATOM 1217 C CA . MET A 1 161 ? -7.112 13.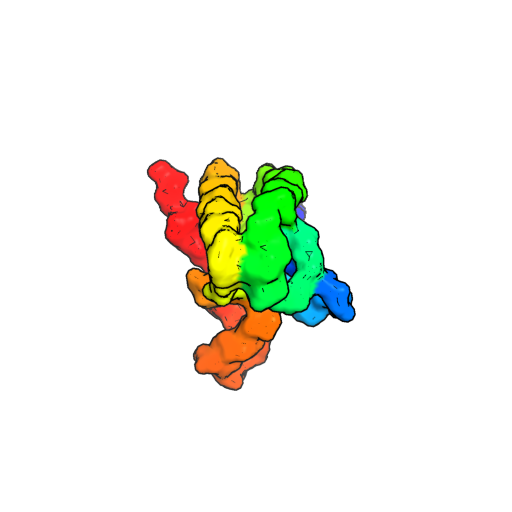122 6.617 1.00 71.81 161 MET A CA 1
ATOM 1218 C C . MET A 1 161 ? -7.200 13.987 5.350 1.00 71.81 161 MET A C 1
ATOM 1220 O O . MET A 1 161 ? -8.226 14.622 5.137 1.00 71.81 161 MET A O 1
ATOM 1224 N N . ALA A 1 162 ? -6.185 13.993 4.473 1.00 64.50 162 ALA A N 1
ATOM 1225 C CA . ALA A 1 162 ? -6.223 14.773 3.232 1.00 64.50 162 ALA A CA 1
ATOM 1226 C C . ALA A 1 162 ? -7.192 14.183 2.190 1.00 64.50 162 ALA A C 1
ATOM 1228 O O . ALA A 1 162 ? -7.712 14.916 1.353 1.00 64.50 162 ALA A O 1
ATOM 1229 N N . GLN A 1 163 ? -7.467 12.876 2.258 1.00 58.44 163 GLN A N 1
ATOM 1230 C CA . GLN A 1 163 ? -8.471 12.198 1.426 1.00 58.44 163 GLN A CA 1
ATOM 1231 C C . GLN A 1 163 ? -9.895 12.288 2.010 1.00 58.44 163 GLN A C 1
ATOM 1233 O O . GLN A 1 163 ? -10.845 11.909 1.336 1.00 58.44 163 GLN A O 1
ATOM 1238 N N . GLN A 1 164 ? -10.062 12.789 3.240 1.00 54.78 164 GLN A N 1
ATOM 1239 C CA . GLN A 1 164 ? -11.357 12.852 3.937 1.00 54.78 164 GLN A CA 1
ATOM 1240 C C . GLN A 1 164 ? -12.092 14.197 3.772 1.00 54.78 164 GLN A C 1
ATOM 1242 O O . GLN A 1 164 ? -13.254 14.302 4.146 1.00 54.78 164 GLN A O 1
ATOM 1247 N N . VAL A 1 165 ? -11.449 15.229 3.212 1.00 49.50 165 VAL A N 1
ATOM 1248 C CA . VAL A 1 165 ? -12.003 16.603 3.105 1.00 49.50 165 VAL A CA 1
ATOM 1249 C C . VAL A 1 165 ? -12.632 16.876 1.723 1.00 49.50 165 VAL A C 1
ATOM 1251 O O . VAL A 1 165 ? -12.780 18.017 1.300 1.00 49.50 165 VAL A O 1
ATOM 1254 N N . GLY A 1 166 ? -13.017 15.833 0.985 1.00 46.53 166 GLY A N 1
ATOM 1255 C CA . GLY A 1 166 ? -13.742 15.974 -0.281 1.00 46.53 166 GLY A CA 1
ATOM 1256 C C . GLY A 1 166 ? -15.241 16.201 -0.066 1.00 46.53 166 GLY A C 1
ATOM 1257 O O . GLY A 1 166 ? -16.003 15.241 -0.122 1.00 46.53 166 GLY A O 1
ATOM 1258 N N . THR A 1 167 ? -15.649 17.451 0.168 1.00 36.12 167 THR A N 1
ATOM 1259 C CA . THR A 1 167 ? -17.043 17.938 0.050 1.00 36.12 167 THR A CA 1
ATOM 1260 C C . THR A 1 167 ? -17.141 19.004 -1.020 1.00 36.12 167 THR A C 1
ATOM 1262 O O . THR A 1 167 ? -16.300 19.931 -0.961 1.00 36.12 167 THR A O 1
#